Protein AF-I9QQX9-F1 (afdb_monomer_lite)

Organism: NCBI:txid992027

Structure (mmCIF, N/CA/C/O backbone):
data_AF-I9QQX9-F1
#
_entry.id   AF-I9QQX9-F1
#
loop_
_atom_site.group_PDB
_atom_site.id
_atom_site.type_symbol
_atom_site.label_atom_id
_atom_site.label_alt_id
_atom_site.label_comp_id
_atom_site.label_asym_id
_atom_site.label_entity_id
_atom_site.label_seq_id
_atom_site.pdbx_PDB_ins_code
_atom_site.Cartn_x
_atom_site.Cartn_y
_atom_site.Cartn_z
_atom_site.occupancy
_atom_site.B_iso_or_equiv
_atom_site.auth_seq_id
_atom_site.auth_comp_id
_atom_site.auth_asym_id
_atom_site.auth_atom_id
_atom_site.pdbx_PDB_model_num
ATOM 1 N N . MET A 1 1 ? -0.596 -16.465 33.985 1.00 59.94 1 MET A N 1
ATOM 2 C CA . MET A 1 1 ? -0.287 -16.937 32.615 1.00 59.94 1 MET A CA 1
ATOM 3 C C . MET A 1 1 ? -1.533 -17.362 31.827 1.00 59.94 1 MET A C 1
ATOM 5 O O . MET A 1 1 ? -1.649 -16.994 30.669 1.00 59.94 1 MET A O 1
ATOM 9 N N . VAL A 1 2 ? -2.503 -18.066 32.433 1.00 63.62 2 VAL A N 1
ATOM 10 C CA . VAL A 1 2 ? -3.762 -18.461 31.751 1.00 63.62 2 VAL A CA 1
ATOM 11 C C . VAL A 1 2 ? -4.646 -17.255 31.379 1.00 63.62 2 VAL A C 1
ATOM 13 O O . VAL A 1 2 ? -5.216 -17.220 30.293 1.00 63.62 2 VAL A O 1
ATOM 16 N N . LEU A 1 3 ? -4.700 -16.231 32.241 1.00 72.06 3 LEU A N 1
ATOM 17 C CA . LEU A 1 3 ? -5.501 -15.017 32.021 1.00 72.06 3 LEU A CA 1
ATOM 18 C C . LEU A 1 3 ? -4.968 -14.133 30.875 1.00 72.06 3 LEU A C 1
ATOM 20 O O . LEU A 1 3 ? -5.736 -13.584 30.096 1.00 72.06 3 LEU A O 1
ATOM 24 N N . SER A 1 4 ? -3.646 -14.006 30.736 1.00 78.88 4 SER A N 1
ATOM 25 C CA . SER A 1 4 ? -3.040 -13.205 29.663 1.00 78.88 4 SER A CA 1
ATOM 26 C C . SER A 1 4 ? -3.242 -13.853 28.293 1.00 78.88 4 SER A C 1
ATOM 28 O O . SER A 1 4 ? -3.504 -13.162 27.313 1.00 78.88 4 SER A O 1
ATOM 30 N N . LEU A 1 5 ? -3.188 -15.187 28.229 1.00 86.38 5 LEU A N 1
ATOM 31 C CA . LEU A 1 5 ? -3.422 -15.934 26.995 1.00 86.38 5 LEU A CA 1
ATOM 32 C C . LEU A 1 5 ? -4.885 -15.839 26.535 1.00 86.38 5 LEU A C 1
ATOM 34 O O . LEU A 1 5 ? -5.147 -15.702 25.340 1.00 86.38 5 LEU A O 1
ATOM 38 N N . SER A 1 6 ? -5.842 -15.881 27.468 1.00 86.88 6 SER A N 1
ATOM 39 C CA . SER A 1 6 ? -7.262 -15.745 27.133 1.00 86.88 6 SER A CA 1
ATOM 40 C C . SER A 1 6 ? -7.604 -14.337 26.642 1.00 86.88 6 SER A C 1
ATOM 42 O O . SER A 1 6 ? -8.362 -14.205 25.681 1.00 86.88 6 SER A O 1
ATOM 44 N N . ILE A 1 7 ? -6.993 -13.300 27.227 1.00 86.56 7 ILE A N 1
ATOM 45 C CA . ILE A 1 7 ? -7.124 -11.912 26.764 1.00 86.56 7 ILE A CA 1
ATOM 46 C C . ILE A 1 7 ? -6.539 -11.757 25.358 1.00 86.56 7 ILE A C 1
ATOM 48 O O . ILE A 1 7 ? -7.237 -11.272 24.475 1.00 86.56 7 ILE A O 1
ATOM 52 N N . LEU A 1 8 ? -5.317 -12.242 25.111 1.00 87.19 8 LEU A N 1
ATOM 53 C CA . LEU A 1 8 ? -4.693 -12.173 23.783 1.00 87.19 8 LEU A CA 1
ATOM 54 C C . LEU A 1 8 ? -5.525 -12.887 22.716 1.00 87.19 8 LEU A C 1
ATOM 56 O O . LEU A 1 8 ? -5.757 -12.334 21.644 1.00 87.19 8 LEU A O 1
ATOM 60 N N . LYS A 1 9 ? -6.032 -14.088 23.020 1.00 90.31 9 LYS A N 1
ATOM 61 C CA . LYS A 1 9 ? -6.907 -14.833 22.106 1.00 90.31 9 LYS A CA 1
ATOM 62 C C . LYS A 1 9 ? -8.187 -14.055 21.794 1.00 90.31 9 LYS A C 1
ATOM 64 O O . LYS A 1 9 ? -8.639 -14.039 20.652 1.00 90.31 9 LYS A O 1
ATOM 69 N N . LYS A 1 10 ? -8.764 -13.398 22.801 1.00 88.12 10 LYS A N 1
ATOM 70 C CA . LYS A 1 10 ? -9.968 -12.579 22.650 1.00 88.12 10 LYS A CA 1
ATOM 71 C C . LYS A 1 10 ? -9.698 -11.340 21.792 1.00 88.12 10 LYS A C 1
ATOM 73 O O . LYS A 1 10 ? -10.409 -11.130 20.816 1.00 88.12 10 LYS A O 1
ATOM 78 N N . SER A 1 11 ? -8.628 -10.598 22.081 1.00 86.31 11 SER A N 1
ATOM 79 C CA . SER A 1 11 ? -8.201 -9.436 21.294 1.00 86.31 11 SER A CA 1
ATOM 80 C C . SER A 1 11 ? -7.869 -9.801 19.847 1.00 86.31 11 SER A C 1
ATOM 82 O O . SER A 1 11 ? -8.224 -9.059 18.939 1.00 86.31 11 SER A O 1
ATOM 84 N N . PHE A 1 12 ? -7.245 -10.957 19.610 1.00 88.94 12 PHE A N 1
ATOM 85 C CA . PHE A 1 12 ? -6.955 -11.438 18.259 1.00 88.94 12 PHE A CA 1
ATOM 86 C C . PHE A 1 12 ? -8.235 -11.764 17.477 1.00 88.94 12 PHE A C 1
ATOM 88 O O . PHE A 1 12 ? -8.383 -11.350 16.329 1.00 88.94 12 PHE A O 1
ATOM 95 N N . ASN A 1 13 ? -9.199 -12.434 18.113 1.00 90.56 13 ASN A N 1
ATOM 96 C CA . ASN A 1 13 ? -10.505 -12.694 17.505 1.00 90.56 13 ASN A CA 1
ATOM 97 C C . ASN A 1 13 ? -11.280 -11.400 17.215 1.00 90.56 13 ASN A C 1
ATOM 99 O O . ASN A 1 13 ? -11.978 -11.314 16.206 1.00 90.56 13 ASN A O 1
ATOM 103 N N . ASP A 1 14 ? -11.156 -10.389 18.076 1.00 87.94 14 ASP A N 1
ATOM 104 C CA . ASP A 1 14 ? -11.757 -9.078 17.837 1.00 87.94 14 ASP A CA 1
ATOM 105 C C . ASP A 1 14 ? -11.086 -8.344 16.683 1.00 87.94 14 ASP A C 1
ATOM 107 O O . ASP A 1 14 ? -11.784 -7.792 15.834 1.00 87.94 14 ASP A O 1
ATOM 111 N N . PHE A 1 15 ? -9.756 -8.380 16.609 1.00 87.62 15 PHE A N 1
ATOM 112 C CA . PHE A 1 15 ? -8.992 -7.795 15.512 1.00 87.62 15 PHE A CA 1
ATOM 113 C C . PHE A 1 15 ? -9.370 -8.412 14.161 1.00 87.62 15 PHE A C 1
ATOM 115 O O . PHE A 1 15 ? -9.592 -7.685 13.197 1.00 87.62 15 PHE A O 1
ATOM 122 N N . LEU A 1 16 ? -9.523 -9.739 14.109 1.00 88.69 16 LEU A N 1
ATOM 123 C CA . LEU A 1 16 ? -9.955 -10.463 12.911 1.00 88.69 16 LEU A CA 1
ATOM 124 C C . LEU A 1 16 ? -11.459 -10.362 12.622 1.00 88.69 16 LEU A C 1
ATOM 126 O O . LEU A 1 16 ? -11.927 -10.899 11.617 1.00 88.69 16 LEU A O 1
ATOM 130 N N . SER A 1 17 ? -12.244 -9.690 13.468 1.00 90.50 17 SER A N 1
ATOM 131 C CA . SER A 1 17 ? -13.654 -9.467 13.159 1.00 90.50 17 SER A CA 1
ATOM 132 C C . SER A 1 17 ? -13.786 -8.608 11.900 1.00 90.50 17 SER A C 1
ATOM 134 O O . SER A 1 17 ? -13.058 -7.632 11.720 1.00 90.50 17 SER A O 1
ATOM 136 N N . ALA A 1 18 ? -14.748 -8.939 11.034 1.00 87.56 18 ALA A N 1
ATOM 137 C CA . ALA A 1 18 ? -14.930 -8.256 9.750 1.00 87.56 18 ALA A CA 1
ATOM 138 C C . ALA A 1 18 ? -15.033 -6.727 9.901 1.00 87.56 18 ALA A C 1
ATOM 140 O O . ALA A 1 18 ? -14.456 -5.983 9.114 1.00 87.56 18 ALA A O 1
ATOM 141 N N . ARG A 1 19 ? -15.703 -6.253 10.960 1.00 86.56 19 ARG A N 1
ATOM 142 C CA . ARG A 1 19 ? -15.823 -4.823 11.266 1.00 86.56 19 ARG A CA 1
ATOM 143 C C . ARG A 1 19 ? -14.467 -4.182 11.582 1.00 86.56 19 ARG A C 1
ATOM 145 O O . ARG A 1 19 ? -14.170 -3.126 11.040 1.00 86.56 19 ARG A O 1
ATOM 152 N N . MET A 1 20 ? -13.640 -4.815 12.416 1.00 88.81 20 MET A N 1
ATOM 153 C CA . MET A 1 20 ? -12.317 -4.288 12.788 1.00 88.81 20 MET A CA 1
ATOM 154 C C . MET A 1 20 ? -11.320 -4.361 11.631 1.00 88.81 20 MET A C 1
ATOM 156 O O . MET A 1 20 ? -10.528 -3.437 11.454 1.00 88.81 20 MET A O 1
ATOM 160 N N . LEU A 1 21 ? -11.394 -5.409 10.808 1.00 89.69 21 LEU A N 1
ATOM 161 C CA . LEU A 1 21 ? -10.600 -5.508 9.585 1.00 89.69 21 LEU A CA 1
ATOM 162 C C . LEU A 1 21 ? -10.966 -4.405 8.594 1.00 89.69 21 LEU A C 1
ATOM 164 O O . LEU A 1 21 ? -10.071 -3.741 8.092 1.00 89.69 21 LEU A O 1
ATOM 168 N N . LEU A 1 22 ? -12.256 -4.159 8.348 1.00 88.25 22 LEU A N 1
ATOM 169 C CA . LEU A 1 22 ? -12.690 -3.090 7.443 1.00 88.25 22 LEU A CA 1
ATOM 170 C C . LEU A 1 22 ? -12.266 -1.703 7.935 1.00 88.25 22 LEU A C 1
ATOM 172 O O . LEU A 1 22 ? -11.835 -0.885 7.130 1.00 88.25 22 LEU A O 1
ATOM 176 N N . ILE A 1 23 ? -12.349 -1.446 9.242 1.00 87.19 23 ILE A N 1
ATOM 177 C CA . ILE A 1 23 ? -11.953 -0.155 9.816 1.00 87.19 23 ILE A CA 1
ATOM 178 C C . ILE A 1 23 ? -10.435 0.067 9.694 1.00 87.19 23 ILE A C 1
ATOM 180 O O . ILE A 1 23 ? -10.018 1.155 9.310 1.00 87.19 23 ILE A O 1
ATOM 184 N N . ASN A 1 24 ? -9.613 -0.954 9.964 1.00 86.12 24 ASN A N 1
ATOM 185 C CA . ASN A 1 24 ? -8.149 -0.825 9.920 1.00 86.12 24 ASN A CA 1
ATOM 186 C C . ASN A 1 24 ? -7.559 -0.944 8.503 1.00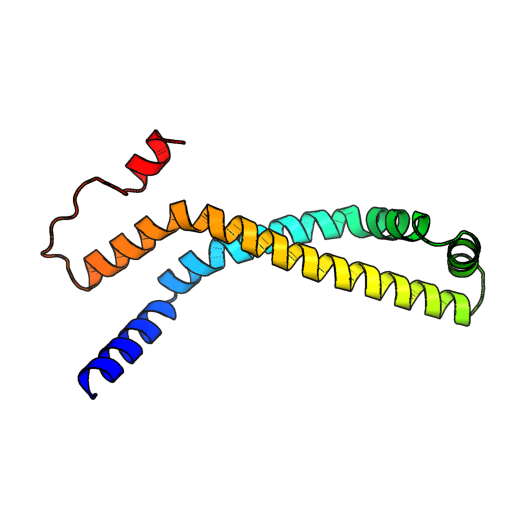 86.12 24 ASN A C 1
ATOM 188 O O . ASN A 1 24 ? -6.577 -0.279 8.185 1.00 86.12 24 ASN A O 1
ATOM 192 N N . LEU A 1 25 ? -8.127 -1.797 7.645 1.00 87.94 25 LEU A N 1
ATOM 193 C CA . LEU A 1 25 ? -7.650 -1.994 6.271 1.00 87.94 25 LEU A CA 1
ATOM 194 C C . LEU A 1 25 ? -8.290 -1.024 5.286 1.00 87.94 25 LEU A C 1
ATOM 196 O O . LEU A 1 25 ? -7.693 -0.761 4.250 1.00 87.94 25 LEU A O 1
ATOM 200 N N . GLY A 1 26 ? -9.471 -0.481 5.581 1.00 88.12 26 GLY A N 1
ATOM 201 C CA . GLY A 1 26 ? -10.189 0.434 4.693 1.00 88.12 26 GLY A CA 1
ATOM 202 C C . GLY A 1 26 ? -9.328 1.603 4.203 1.00 88.12 26 GLY A C 1
ATOM 203 O O . GLY A 1 26 ? -9.201 1.770 2.991 1.00 88.12 26 GLY A O 1
ATOM 204 N N . PRO A 1 27 ? -8.663 2.365 5.092 1.00 87.62 27 PRO A N 1
ATOM 205 C CA . PRO A 1 27 ? -7.783 3.466 4.692 1.00 87.62 27 PRO A CA 1
ATOM 206 C C . PRO A 1 27 ? -6.579 3.019 3.854 1.00 87.62 27 PRO A C 1
ATOM 208 O O . PRO A 1 27 ? -6.192 3.703 2.905 1.00 87.62 27 PRO A O 1
ATOM 211 N N . ILE A 1 28 ? -6.004 1.852 4.161 1.00 89.94 28 ILE A N 1
ATOM 212 C CA . ILE A 1 28 ? -4.883 1.278 3.403 1.00 89.94 28 ILE A CA 1
ATOM 213 C C . ILE A 1 28 ? -5.351 0.864 2.004 1.00 89.94 28 ILE A C 1
ATOM 215 O O . ILE A 1 28 ? -4.719 1.203 1.014 1.00 89.94 28 ILE A O 1
ATOM 219 N N . LEU A 1 29 ? -6.481 0.168 1.898 1.00 90.81 29 LEU A N 1
ATOM 220 C CA . LEU A 1 29 ? -7.037 -0.264 0.616 1.00 90.81 29 LEU A CA 1
ATOM 221 C C . LEU A 1 29 ? -7.466 0.932 -0.239 1.00 90.81 29 LEU A C 1
ATOM 223 O O . LEU A 1 29 ? -7.228 0.931 -1.443 1.00 90.81 29 LEU A O 1
ATOM 227 N N . LEU A 1 30 ? -8.044 1.966 0.378 1.00 91.56 30 LEU A N 1
ATOM 228 C CA . LEU A 1 30 ? -8.430 3.198 -0.30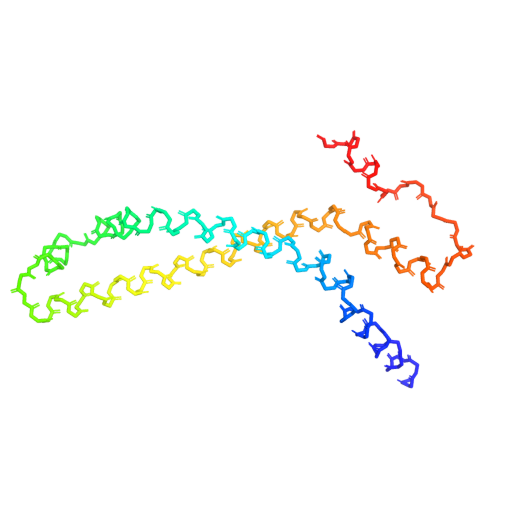5 1.00 91.56 30 LEU A CA 1
ATOM 229 C C . LEU A 1 30 ? -7.206 3.952 -0.836 1.00 91.56 30 LEU A C 1
ATOM 231 O O . LEU A 1 30 ? -7.205 4.375 -1.990 1.00 91.56 30 LEU A O 1
ATOM 235 N N . SER A 1 31 ? -6.154 4.090 -0.025 1.00 91.19 31 SER A N 1
ATOM 236 C CA . SER A 1 31 ? -4.907 4.743 -0.448 1.00 91.19 31 SER A CA 1
ATOM 237 C C . SER A 1 31 ? -4.174 3.942 -1.524 1.00 91.19 31 SER A C 1
ATOM 239 O O . SER A 1 31 ? -3.764 4.521 -2.530 1.00 91.19 31 SER A O 1
ATOM 241 N N . LEU A 1 32 ? -4.098 2.615 -1.391 1.00 91.81 32 LEU A N 1
ATOM 242 C CA . LEU A 1 32 ? -3.551 1.732 -2.424 1.00 91.81 32 LEU A CA 1
ATOM 243 C C . LEU A 1 32 ? -4.335 1.832 -3.735 1.00 91.81 32 LEU A C 1
ATOM 245 O O . LEU A 1 32 ? -3.723 1.903 -4.796 1.00 91.81 32 LEU A O 1
ATOM 249 N N . ALA A 1 33 ? -5.669 1.863 -3.682 1.00 92.00 33 ALA A N 1
ATOM 250 C CA . ALA A 1 33 ? -6.504 2.025 -4.869 1.00 92.00 33 ALA A CA 1
ATOM 251 C C . ALA A 1 33 ? -6.301 3.400 -5.520 1.00 92.00 33 ALA A C 1
ATOM 253 O O . ALA A 1 33 ? -6.144 3.486 -6.737 1.00 92.00 33 ALA A O 1
ATOM 254 N N . PHE A 1 34 ? -6.249 4.465 -4.714 1.00 93.31 34 PHE A N 1
ATOM 255 C CA . PHE A 1 34 ? -6.008 5.827 -5.185 1.00 93.31 34 PHE A CA 1
ATOM 256 C C . PHE A 1 34 ? -4.654 5.947 -5.889 1.00 93.31 34 PHE A C 1
ATOM 258 O O . PHE A 1 34 ? -4.592 6.318 -7.062 1.00 93.31 34 PHE A O 1
ATOM 265 N N . PHE A 1 35 ? -3.567 5.581 -5.208 1.00 91.00 35 PHE A N 1
ATOM 266 C CA . PHE A 1 35 ? -2.239 5.645 -5.802 1.00 91.00 35 PHE A CA 1
ATOM 267 C C . PHE A 1 35 ? -2.097 4.663 -6.960 1.00 91.00 35 PHE A C 1
ATOM 269 O O . PHE A 1 35 ? -1.554 5.026 -7.998 1.00 91.00 35 PHE A O 1
ATOM 276 N N . GLY A 1 36 ? -2.640 3.452 -6.833 1.00 88.38 36 GLY A N 1
ATOM 277 C CA . GLY A 1 36 ? -2.674 2.466 -7.908 1.00 88.38 36 GLY A CA 1
ATOM 278 C C . GLY A 1 36 ? -3.306 3.026 -9.182 1.00 88.38 36 GLY A C 1
ATOM 279 O O . GLY A 1 36 ? -2.722 2.890 -10.254 1.00 88.38 36 GLY A O 1
ATOM 280 N N . ALA A 1 37 ? -4.435 3.732 -9.071 1.00 90.62 37 ALA A N 1
ATOM 281 C CA . ALA A 1 37 ? -5.064 4.407 -10.202 1.00 90.62 37 ALA A CA 1
ATOM 282 C C . ALA A 1 37 ? -4.171 5.519 -10.775 1.00 90.62 37 ALA A C 1
ATOM 284 O O . ALA A 1 37 ? -3.931 5.550 -11.982 1.00 90.62 37 ALA A O 1
ATOM 285 N N . VAL A 1 38 ? -3.624 6.395 -9.925 1.00 90.62 38 VAL A N 1
ATOM 286 C CA . VAL A 1 38 ? -2.713 7.472 -10.354 1.00 90.62 38 VAL A CA 1
ATOM 287 C C . VAL A 1 38 ? -1.525 6.905 -11.137 1.00 90.62 38 VAL A C 1
ATOM 289 O O . VAL A 1 38 ? -1.215 7.390 -12.226 1.00 90.62 38 VAL A O 1
ATOM 292 N N . PHE A 1 39 ? -0.889 5.851 -10.631 1.00 86.69 39 PHE A N 1
ATOM 293 C CA . PHE A 1 39 ? 0.260 5.218 -11.275 1.00 86.69 39 PHE A CA 1
ATOM 294 C C . PHE A 1 39 ? -0.115 4.421 -12.522 1.00 86.69 39 PHE A C 1
ATOM 296 O O . PHE A 1 39 ? 0.665 4.399 -13.470 1.00 86.69 39 PHE A O 1
ATOM 303 N N . TYR A 1 40 ? -1.299 3.814 -12.568 1.00 86.75 40 TYR A N 1
ATOM 304 C CA . TYR A 1 40 ? -1.784 3.130 -13.763 1.00 86.75 40 TYR A CA 1
ATOM 305 C C . TYR A 1 40 ? -1.941 4.104 -14.939 1.00 86.75 40 TYR A C 1
ATOM 307 O O . TYR A 1 40 ? -1.422 3.845 -16.024 1.00 86.75 40 TYR A O 1
ATOM 315 N N . TYR A 1 41 ? -2.565 5.265 -14.710 1.00 90.50 41 TYR A N 1
ATOM 316 C CA . TYR A 1 41 ? -2.759 6.276 -15.756 1.00 90.50 41 TYR A CA 1
ATOM 317 C C . TYR A 1 41 ? -1.472 7.022 -16.135 1.00 90.50 41 TYR A C 1
ATOM 319 O O . TYR A 1 41 ? -1.308 7.409 -17.289 1.00 90.50 41 TYR A O 1
ATOM 327 N N . ASN A 1 42 ? -0.537 7.198 -15.197 1.00 88.75 42 ASN A N 1
ATOM 328 C CA . ASN A 1 42 ? 0.711 7.937 -15.434 1.00 88.75 42 ASN A CA 1
ATOM 329 C C . ASN A 1 42 ? 1.928 7.034 -15.695 1.00 88.75 42 ASN A C 1
ATOM 331 O O . ASN A 1 42 ? 3.038 7.529 -15.887 1.00 88.75 42 ASN A O 1
ATOM 335 N N . GLY A 1 43 ? 1.754 5.710 -15.717 1.00 82.62 43 GLY A N 1
ATOM 336 C CA . GLY A 1 43 ? 2.863 4.753 -15.705 1.00 82.62 43 GLY A CA 1
ATOM 337 C C . GLY A 1 43 ? 3.807 4.867 -16.902 1.00 82.62 43 GLY A C 1
ATOM 338 O O . GLY A 1 43 ? 5.006 4.646 -16.751 1.00 82.62 43 GLY A O 1
ATOM 339 N N . GLY A 1 44 ? 3.293 5.237 -18.078 1.00 81.19 44 GLY A N 1
ATOM 340 C CA . GLY A 1 44 ? 4.116 5.496 -19.265 1.00 81.19 44 GLY A CA 1
ATOM 341 C C . GLY A 1 44 ? 5.009 6.726 -19.095 1.00 81.19 44 GLY A C 1
ATOM 342 O O . GLY A 1 44 ? 6.222 6.640 -19.282 1.00 81.19 44 GLY A O 1
ATOM 343 N N . SER A 1 45 ? 4.423 7.842 -18.659 1.00 87.50 45 SER A N 1
ATOM 344 C CA . SER A 1 45 ? 5.137 9.098 -18.399 1.00 87.50 45 SER A CA 1
ATOM 345 C C . SER A 1 45 ? 6.198 8.944 -17.313 1.00 87.50 45 SER A C 1
ATOM 347 O O . SER A 1 45 ? 7.274 9.524 -17.411 1.00 87.50 45 SER A O 1
ATOM 349 N N . ILE A 1 46 ? 5.922 8.129 -16.294 1.00 87.50 46 ILE A N 1
ATOM 350 C CA . ILE A 1 46 ? 6.856 7.897 -15.194 1.00 87.50 46 ILE A CA 1
ATOM 351 C C . ILE A 1 46 ? 8.074 7.104 -15.667 1.00 87.50 46 ILE A C 1
ATOM 353 O O . ILE A 1 46 ? 9.198 7.504 -15.384 1.00 87.50 46 ILE A O 1
ATOM 357 N N . VAL A 1 47 ? 7.881 6.020 -16.424 1.00 87.31 47 VAL A N 1
ATOM 358 C CA . VAL A 1 47 ? 9.012 5.267 -16.996 1.00 87.31 47 VAL A CA 1
ATOM 359 C C . VAL A 1 47 ? 9.856 6.175 -17.891 1.00 87.31 47 VAL A C 1
ATOM 361 O O . VAL A 1 47 ? 11.077 6.169 -17.755 1.00 87.31 47 VAL A O 1
ATOM 364 N N . GLY A 1 48 ? 9.217 7.009 -18.717 1.00 85.69 48 GLY A N 1
ATOM 365 C CA . GLY A 1 48 ? 9.910 8.010 -19.532 1.00 85.69 48 GLY A CA 1
ATOM 366 C C . GLY A 1 48 ? 10.709 9.013 -18.694 1.00 85.69 48 GLY A C 1
ATOM 367 O O . GLY A 1 48 ? 11.872 9.270 -18.988 1.00 85.69 48 GLY A O 1
ATOM 368 N N . TYR A 1 49 ? 10.143 9.515 -17.594 1.00 88.06 49 TYR A N 1
ATOM 369 C CA . TYR A 1 49 ? 10.862 10.393 -16.669 1.00 88.06 49 TYR A CA 1
ATOM 370 C C . TYR A 1 49 ? 12.104 9.707 -16.081 1.00 88.06 49 TYR A C 1
ATOM 372 O O . TYR A 1 49 ? 13.199 10.264 -16.130 1.00 88.06 49 TYR A O 1
ATOM 380 N N . TYR A 1 50 ? 11.981 8.467 -15.601 1.00 86.88 50 TYR A N 1
ATOM 381 C CA . TYR A 1 50 ? 13.128 7.715 -15.080 1.00 86.88 50 TYR A CA 1
ATOM 382 C C . TYR A 1 50 ? 14.181 7.403 -16.151 1.00 86.88 50 TYR A C 1
ATOM 384 O O . TYR A 1 50 ? 15.365 7.352 -15.826 1.00 86.88 50 TYR A O 1
ATOM 392 N N . GLN A 1 51 ? 13.793 7.247 -17.419 1.00 85.06 51 GLN A N 1
ATOM 393 C CA . GLN A 1 51 ? 14.753 7.117 -18.520 1.00 85.06 51 GLN A CA 1
ATOM 394 C C . GLN A 1 51 ? 15.582 8.392 -18.718 1.00 85.06 51 GLN A C 1
ATOM 396 O O . GLN A 1 51 ? 16.762 8.286 -19.035 1.00 85.06 51 GLN A O 1
ATOM 401 N N . THR A 1 52 ? 15.028 9.584 -18.465 1.00 85.69 52 THR A N 1
ATOM 402 C CA . THR A 1 52 ? 15.806 10.839 -18.549 1.00 85.69 52 THR A CA 1
ATOM 403 C C . THR A 1 52 ? 16.841 10.999 -17.433 1.00 85.69 52 THR A C 1
ATOM 405 O O . THR A 1 52 ? 17.776 11.781 -17.575 1.00 85.69 52 THR A O 1
ATOM 408 N N . LEU A 1 53 ? 16.699 10.249 -16.335 1.00 88.00 53 LEU A N 1
ATOM 409 C CA . LEU A 1 53 ? 17.671 10.224 -15.239 1.00 88.00 53 LEU A CA 1
ATOM 410 C C . LEU A 1 53 ? 18.850 9.277 -15.516 1.00 88.00 53 LEU A C 1
ATOM 412 O O . LEU A 1 53 ? 19.839 9.300 -14.782 1.00 88.00 53 LEU A O 1
ATOM 416 N N . LEU A 1 54 ? 18.756 8.429 -16.547 1.00 87.69 54 LEU A N 1
ATOM 417 C CA . LEU A 1 54 ? 19.865 7.581 -16.965 1.00 87.69 54 LEU A CA 1
ATOM 418 C C . LEU A 1 54 ? 20.939 8.405 -17.691 1.00 87.69 54 LEU A C 1
ATOM 420 O O . LEU A 1 54 ? 20.621 9.365 -18.395 1.00 87.69 54 LEU A O 1
ATOM 424 N N . PRO A 1 55 ? 22.215 7.987 -17.616 1.00 89.81 55 PRO A N 1
ATOM 425 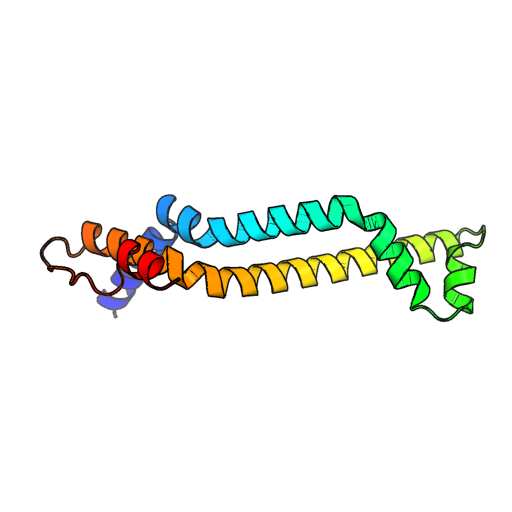C CA . PRO A 1 55 ? 23.236 8.454 -18.542 1.00 89.81 55 PRO A CA 1
ATOM 426 C C . PRO A 1 55 ? 22.782 8.293 -19.998 1.00 89.81 55 PRO A C 1
ATOM 428 O O . PRO A 1 55 ? 22.203 7.262 -20.355 1.00 89.81 55 PRO A O 1
ATOM 431 N N . GLN A 1 56 ? 23.106 9.277 -20.843 1.00 85.62 56 GLN A N 1
ATOM 432 C CA . GLN A 1 56 ? 22.695 9.336 -22.254 1.00 85.62 56 GLN A CA 1
ATOM 433 C C . GLN A 1 56 ? 22.929 8.005 -22.993 1.00 85.62 56 GLN A C 1
ATOM 435 O O . GLN A 1 56 ? 22.035 7.504 -23.664 1.00 85.62 56 GLN A O 1
ATOM 440 N N . SER A 1 57 ? 24.086 7.369 -22.774 1.00 87.12 57 SER A N 1
ATOM 441 C CA . SER A 1 57 ? 24.453 6.093 -23.400 1.00 87.12 57 SER A CA 1
ATOM 442 C C . SER A 1 57 ? 23.490 4.941 -23.090 1.00 87.12 57 SER A C 1
ATOM 444 O O . SER A 1 57 ? 23.227 4.113 -23.959 1.00 87.12 57 SER A O 1
ATOM 446 N N . LEU A 1 58 ? 22.948 4.876 -21.870 1.00 85.69 58 LEU A N 1
ATOM 447 C CA . LEU A 1 58 ? 21.981 3.852 -21.462 1.00 85.69 58 LEU A CA 1
ATOM 448 C C . LEU A 1 58 ? 20.567 4.186 -21.940 1.00 85.69 58 LEU A C 1
ATOM 450 O O . LEU A 1 58 ? 19.808 3.281 -22.294 1.00 85.69 58 LEU A O 1
ATOM 454 N N . SER A 1 59 ? 20.228 5.476 -21.982 1.00 85.31 59 SER A N 1
ATOM 455 C CA . SER A 1 59 ? 18.971 5.939 -22.568 1.00 85.31 59 SER A CA 1
ATOM 456 C C . SER A 1 59 ? 18.907 5.584 -24.057 1.00 85.31 59 SER A C 1
ATOM 458 O O . SER A 1 59 ? 17.963 4.917 -24.487 1.00 85.31 59 SER A O 1
ATOM 460 N N . ASP A 1 60 ? 19.955 5.897 -24.819 1.00 85.44 60 ASP A N 1
ATOM 461 C CA . ASP A 1 60 ? 20.056 5.579 -26.247 1.00 85.44 60 ASP A CA 1
ATOM 462 C C . ASP A 1 60 ? 20.045 4.061 -26.488 1.00 85.44 60 ASP A C 1
ATOM 464 O O . ASP A 1 60 ? 19.366 3.569 -27.392 1.00 85.44 60 ASP A O 1
ATOM 468 N N . TYR A 1 61 ? 20.719 3.291 -25.625 1.00 85.31 61 TYR A N 1
ATOM 469 C CA . TYR A 1 61 ? 20.697 1.829 -25.684 1.00 85.31 61 TYR A CA 1
ATOM 470 C C . TYR A 1 61 ? 19.283 1.262 -25.519 1.00 85.31 61 TYR A C 1
ATOM 472 O O . TYR A 1 61 ? 18.898 0.368 -26.273 1.00 85.31 61 TYR A O 1
ATOM 480 N N . SER A 1 62 ? 18.479 1.809 -24.602 1.00 81.44 62 SER A N 1
ATOM 481 C CA . SER A 1 62 ? 17.093 1.366 -24.382 1.00 81.44 62 SER A CA 1
ATOM 482 C C . SER A 1 62 ? 16.149 1.621 -25.565 1.00 81.44 62 SER A C 1
ATOM 484 O O . SER A 1 62 ? 15.112 0.966 -25.661 1.00 81.44 62 SER A O 1
ATOM 486 N N . HIS A 1 63 ? 16.522 2.522 -26.481 1.00 82.69 63 HIS A N 1
ATOM 487 C CA . HIS A 1 63 ? 15.773 2.844 -27.701 1.00 82.69 63 HIS A CA 1
ATOM 488 C C . HIS A 1 63 ? 16.343 2.167 -28.958 1.00 82.69 63 HIS A C 1
ATOM 490 O O . HIS A 1 63 ? 15.773 2.288 -30.044 1.00 82.69 63 HIS A O 1
ATOM 496 N N . SER A 1 64 ? 17.464 1.454 -28.834 1.00 86.06 64 SER A N 1
ATOM 497 C CA . SER A 1 64 ? 18.109 0.791 -29.964 1.00 86.06 64 SER A CA 1
ATOM 498 C C . SER A 1 64 ? 17.368 -0.482 -30.391 1.00 86.06 64 SER A C 1
ATOM 500 O O . SER A 1 64 ? 16.777 -1.202 -29.583 1.00 86.06 64 SER A O 1
ATOM 502 N N . GLN A 1 65 ? 17.398 -0.779 -31.693 1.00 77.56 65 GLN A N 1
ATOM 503 C CA . GLN A 1 65 ? 16.796 -1.994 -32.238 1.00 77.56 65 GLN A CA 1
ATOM 504 C C . GLN A 1 65 ? 17.761 -3.171 -32.048 1.00 77.56 65 GLN A C 1
ATOM 506 O O . GLN A 1 65 ? 18.697 -3.363 -32.820 1.00 77.56 65 GLN A O 1
ATOM 511 N N . GLY A 1 66 ? 17.545 -3.957 -30.993 1.00 88.50 66 GLY A N 1
ATOM 512 C CA . GLY A 1 66 ? 18.328 -5.158 -30.713 1.00 88.50 66 GLY A CA 1
ATOM 513 C C . GLY A 1 66 ? 17.713 -6.011 -29.607 1.00 88.50 66 GLY A C 1
ATOM 514 O O . GLY A 1 66 ? 17.038 -5.498 -28.718 1.00 88.50 66 GLY A O 1
ATOM 515 N N . PHE A 1 67 ? 17.961 -7.324 -29.635 1.00 89.06 67 PHE A N 1
ATOM 516 C CA . PHE A 1 67 ? 17.431 -8.251 -28.626 1.00 89.06 67 PHE A CA 1
ATOM 517 C C . PHE A 1 67 ? 17.861 -7.860 -27.202 1.00 89.06 67 PHE A C 1
ATOM 519 O O . PHE A 1 67 ? 17.019 -7.706 -26.322 1.00 89.06 67 PHE A O 1
ATOM 526 N N . PHE A 1 68 ? 19.160 -7.620 -26.986 1.00 89.50 68 PHE A N 1
ATOM 527 C CA . PHE A 1 68 ? 19.690 -7.227 -25.674 1.00 89.50 68 PHE A CA 1
ATOM 528 C C . PHE A 1 68 ? 19.195 -5.850 -25.211 1.00 89.50 68 PHE A C 1
ATOM 530 O O . PHE A 1 68 ? 18.926 -5.668 -24.026 1.00 89.50 68 PHE A O 1
ATOM 537 N N . ALA A 1 69 ? 19.000 -4.915 -26.142 1.00 88.00 69 ALA A N 1
ATOM 538 C CA . ALA A 1 69 ? 18.395 -3.617 -25.865 1.00 88.00 69 ALA A CA 1
ATOM 539 C C . ALA A 1 69 ? 16.932 -3.751 -25.417 1.00 88.00 69 ALA A C 1
ATOM 541 O O . ALA A 1 69 ? 16.527 -3.142 -24.428 1.00 88.00 69 ALA A O 1
ATOM 542 N N . GLY A 1 70 ? 16.162 -4.625 -26.074 1.00 88.81 70 GLY A N 1
ATOM 543 C CA . GLY A 1 70 ? 14.793 -4.952 -25.673 1.00 88.81 70 GLY A CA 1
ATOM 544 C C . GLY A 1 70 ? 14.721 -5.600 -24.288 1.00 88.81 70 GLY A C 1
ATOM 545 O O . GLY A 1 70 ? 13.892 -5.206 -23.467 1.00 88.81 70 GLY A O 1
ATOM 546 N N . VAL A 1 71 ? 15.624 -6.543 -23.991 1.00 91.94 71 VAL A N 1
ATOM 547 C CA . VAL A 1 71 ? 15.736 -7.151 -22.653 1.00 91.94 71 VAL A CA 1
ATOM 548 C C . VAL A 1 71 ? 16.075 -6.089 -21.606 1.00 91.94 71 VAL A C 1
ATOM 550 O O . VAL A 1 71 ? 15.423 -6.034 -20.566 1.00 91.94 71 VAL A O 1
ATOM 553 N N . PHE A 1 72 ? 17.038 -5.208 -21.885 1.00 90.62 72 PHE A N 1
ATOM 554 C CA . PHE A 1 72 ? 17.402 -4.114 -20.986 1.00 90.62 72 PHE A CA 1
ATOM 555 C C . PHE A 1 72 ? 16.223 -3.176 -20.708 1.00 90.62 72 PHE A C 1
ATOM 557 O O . PHE A 1 72 ? 15.923 -2.907 -19.546 1.00 90.62 72 PHE A O 1
ATOM 564 N N . ALA A 1 73 ? 15.513 -2.724 -21.746 1.00 89.38 73 ALA A N 1
ATOM 565 C CA . ALA A 1 73 ? 14.353 -1.847 -21.598 1.00 89.38 73 ALA A CA 1
ATOM 566 C C . ALA A 1 73 ? 13.235 -2.506 -20.771 1.00 89.38 73 ALA A C 1
ATOM 568 O O . ALA A 1 73 ? 12.615 -1.856 -19.927 1.00 89.38 73 ALA A O 1
ATOM 569 N N . TRP A 1 74 ? 13.006 -3.808 -20.966 1.00 91.12 74 TRP A N 1
ATOM 570 C CA . TRP A 1 74 ? 12.033 -4.568 -20.185 1.00 91.12 74 TRP A CA 1
ATOM 571 C C . TRP A 1 74 ? 12.435 -4.685 -18.710 1.00 91.12 74 TRP A C 1
ATOM 573 O O . TRP A 1 74 ? 11.622 -4.383 -17.834 1.00 91.12 74 TRP A O 1
ATOM 583 N N . VAL A 1 75 ? 13.692 -5.050 -18.426 1.00 93.25 75 VAL A N 1
ATOM 584 C CA . VAL A 1 75 ? 14.224 -5.131 -17.054 1.00 93.25 75 VAL A CA 1
ATOM 585 C C . VAL A 1 75 ? 14.169 -3.766 -16.368 1.00 93.25 75 VAL A C 1
ATOM 587 O O . VAL A 1 75 ? 13.726 -3.673 -15.225 1.00 93.25 75 VAL A O 1
ATOM 590 N N . PHE A 1 76 ? 14.556 -2.697 -17.067 1.00 90.75 76 PHE A N 1
ATOM 591 C CA . PHE A 1 76 ? 14.496 -1.336 -16.540 1.00 90.75 76 PHE A CA 1
ATOM 592 C C . PHE A 1 76 ? 13.061 -0.935 -16.185 1.00 90.75 76 PHE A C 1
ATOM 594 O O . PHE A 1 76 ? 12.799 -0.470 -15.077 1.00 90.75 76 PHE A O 1
ATOM 601 N N . LYS A 1 77 ? 12.106 -1.182 -17.087 1.00 91.75 77 LYS A N 1
ATOM 602 C CA . LYS A 1 77 ? 10.684 -0.912 -16.845 1.00 91.75 77 LYS A CA 1
ATOM 603 C C . LYS A 1 77 ? 10.151 -1.698 -15.644 1.00 91.75 77 LYS A C 1
ATOM 605 O O . LYS A 1 77 ? 9.442 -1.130 -14.814 1.00 91.75 77 LYS A O 1
ATOM 610 N N . ALA A 1 78 ? 10.513 -2.976 -15.526 1.00 92.56 78 ALA A N 1
ATOM 611 C CA . ALA A 1 78 ? 10.142 -3.808 -14.384 1.00 92.56 78 ALA A CA 1
ATOM 612 C C . ALA A 1 78 ? 10.710 -3.255 -13.066 1.00 92.56 78 ALA A C 1
ATOM 614 O O . ALA A 1 78 ? 9.988 -3.183 -12.073 1.00 92.56 78 ALA A O 1
ATOM 615 N N . LEU A 1 79 ? 11.967 -2.800 -13.069 1.00 93.44 79 LEU A N 1
ATOM 616 C CA . LEU A 1 79 ? 12.613 -2.186 -11.909 1.00 93.44 79 LEU A CA 1
ATOM 617 C C . LEU A 1 79 ? 11.916 -0.884 -11.498 1.00 93.44 79 LEU A C 1
ATOM 619 O O . LEU A 1 79 ? 11.631 -0.693 -10.317 1.00 93.44 79 LEU A O 1
ATOM 623 N N . VAL A 1 80 ? 11.587 -0.014 -12.457 1.00 91.88 80 VAL A N 1
ATOM 624 C CA . VAL A 1 80 ? 10.859 1.236 -12.187 1.00 91.88 80 VAL A CA 1
ATOM 625 C C . VAL A 1 80 ? 9.494 0.948 -11.559 1.00 91.88 80 VAL A C 1
ATOM 627 O O . VAL A 1 80 ? 9.157 1.542 -10.536 1.00 91.88 80 VAL A O 1
ATOM 630 N N . TYR A 1 81 ? 8.721 0.003 -12.102 1.00 91.38 81 TYR A N 1
ATOM 631 C CA . TYR A 1 81 ? 7.438 -0.372 -11.500 1.00 91.38 81 TYR A CA 1
ATOM 632 C C . TYR A 1 81 ? 7.584 -1.011 -10.122 1.00 91.38 81 TYR A C 1
ATOM 634 O O . TYR A 1 81 ? 6.777 -0.729 -9.238 1.00 91.38 81 TYR A O 1
ATOM 642 N N . PHE A 1 82 ? 8.621 -1.819 -9.910 1.00 92.75 82 PHE A N 1
ATOM 643 C CA . PHE A 1 82 ? 8.923 -2.375 -8.597 1.00 92.75 82 PHE A CA 1
ATOM 644 C C . PHE A 1 82 ? 9.227 -1.273 -7.574 1.00 92.75 82 PHE A C 1
ATOM 646 O O . PHE A 1 82 ? 8.696 -1.299 -6.466 1.00 92.75 82 PHE A O 1
ATOM 653 N N . LEU A 1 83 ? 10.016 -0.261 -7.948 1.00 91.81 83 LEU A N 1
ATOM 654 C CA . LEU A 1 83 ? 10.310 0.883 -7.084 1.00 91.81 83 LEU A CA 1
ATOM 655 C C . LEU A 1 83 ? 9.045 1.689 -6.757 1.00 91.81 83 LEU A C 1
ATOM 657 O O . LEU A 1 83 ? 8.794 2.014 -5.598 1.00 91.81 83 LEU A O 1
ATOM 661 N N . ILE A 1 84 ? 8.224 1.973 -7.769 1.00 90.62 84 ILE A N 1
ATOM 662 C CA . ILE A 1 84 ? 6.946 2.678 -7.606 1.00 90.62 84 ILE A CA 1
ATOM 663 C C . ILE A 1 84 ? 6.027 1.923 -6.653 1.00 90.62 84 ILE A C 1
ATOM 665 O O . ILE A 1 84 ? 5.433 2.532 -5.769 1.00 90.62 84 ILE A O 1
ATOM 669 N N . PHE A 1 85 ? 5.933 0.602 -6.794 1.00 90.69 85 PHE A N 1
ATOM 670 C CA . PHE A 1 85 ? 5.123 -0.228 -5.911 1.00 90.69 85 PHE A CA 1
ATOM 671 C C . PHE A 1 85 ? 5.518 -0.052 -4.436 1.00 90.69 85 PHE A C 1
ATOM 673 O O . PHE A 1 85 ? 4.650 0.139 -3.583 1.00 90.69 85 PHE A O 1
ATOM 680 N N . TRP A 1 86 ? 6.818 -0.011 -4.131 1.00 91.94 86 TRP A N 1
ATOM 681 C CA . TRP A 1 86 ? 7.294 0.279 -2.775 1.00 91.94 86 TRP A CA 1
ATOM 682 C C . TRP A 1 86 ? 6.946 1.692 -2.306 1.00 91.94 86 TRP A C 1
ATOM 684 O O . TRP A 1 86 ? 6.512 1.863 -1.167 1.00 91.94 86 TRP A O 1
ATOM 694 N N . ILE A 1 87 ? 7.083 2.697 -3.174 1.00 90.38 87 ILE A N 1
ATOM 695 C CA . ILE A 1 87 ? 6.698 4.083 -2.862 1.00 90.38 87 ILE A CA 1
ATOM 696 C C . ILE A 1 87 ? 5.203 4.164 -2.529 1.00 90.38 87 ILE A C 1
ATOM 698 O O . ILE A 1 87 ? 4.825 4.810 -1.555 1.00 90.38 87 ILE A O 1
ATOM 702 N N . VAL A 1 88 ? 4.356 3.470 -3.290 1.00 91.31 88 VAL A N 1
ATOM 703 C CA . VAL A 1 88 ? 2.909 3.396 -3.052 1.00 91.31 88 VAL A CA 1
ATOM 704 C C . VAL A 1 88 ? 2.599 2.791 -1.686 1.00 91.31 88 VAL A C 1
ATOM 706 O O . VAL A 1 88 ? 1.777 3.344 -0.954 1.00 91.31 88 VAL A O 1
ATOM 709 N N . ILE A 1 89 ? 3.267 1.696 -1.312 1.00 90.94 89 ILE A N 1
ATOM 710 C CA . ILE A 1 89 ? 3.109 1.089 0.016 1.00 90.94 89 ILE A CA 1
ATOM 711 C C . ILE A 1 89 ? 3.503 2.088 1.106 1.00 90.94 89 ILE A C 1
ATOM 713 O O . ILE A 1 89 ? 2.738 2.298 2.044 1.00 90.94 89 ILE A O 1
ATOM 717 N N . LEU A 1 90 ? 4.664 2.736 0.975 1.00 92.12 90 LEU A N 1
ATOM 718 C CA . LEU A 1 90 ? 5.145 3.703 1.963 1.00 92.12 90 LEU A CA 1
ATOM 719 C C . LEU A 1 90 ? 4.187 4.891 2.114 1.00 92.12 90 LEU A C 1
ATOM 721 O O . LEU A 1 90 ? 3.821 5.239 3.235 1.00 92.12 90 LEU A O 1
ATOM 725 N N . LEU A 1 91 ? 3.723 5.474 1.007 1.00 91.62 91 LEU A N 1
ATOM 726 C CA . LEU A 1 91 ? 2.743 6.563 1.029 1.00 91.62 91 LEU A CA 1
ATOM 727 C C . LEU A 1 91 ? 1.417 6.124 1.657 1.00 91.62 91 LEU A C 1
ATOM 729 O O . LEU A 1 91 ? 0.840 6.863 2.453 1.00 91.62 91 LEU A O 1
ATOM 733 N N . SER A 1 92 ? 0.954 4.913 1.346 1.00 90.81 92 SER A N 1
ATOM 734 C CA . SER A 1 92 ? -0.271 4.350 1.926 1.00 90.81 92 SER A CA 1
ATOM 735 C C . SER A 1 92 ? -0.144 4.167 3.441 1.00 90.81 92 SER A C 1
ATOM 737 O O . SER A 1 92 ? -1.076 4.474 4.181 1.00 90.81 92 SER A O 1
ATOM 739 N N . LEU A 1 93 ? 1.027 3.739 3.929 1.00 90.75 93 LEU A N 1
ATOM 740 C CA . LEU A 1 93 ? 1.310 3.646 5.364 1.00 90.75 93 LEU A CA 1
ATOM 741 C C . LEU A 1 93 ? 1.316 5.022 6.039 1.00 90.75 93 LEU A C 1
ATOM 743 O O . LEU A 1 93 ? 0.724 5.170 7.105 1.00 90.75 93 LEU A O 1
ATOM 747 N N . VAL A 1 94 ? 1.930 6.031 5.415 1.00 91.62 94 VAL A N 1
ATOM 748 C CA . VAL A 1 94 ? 1.928 7.409 5.933 1.00 91.62 94 VAL A CA 1
ATOM 749 C C . VAL A 1 94 ? 0.500 7.943 6.036 1.00 91.62 94 VAL A C 1
ATOM 751 O O . VAL A 1 94 ? 0.107 8.427 7.095 1.00 91.62 94 VAL A O 1
ATOM 754 N N . ILE A 1 95 ? -0.311 7.789 4.985 1.00 89.50 95 ILE A N 1
ATOM 755 C CA . ILE A 1 95 ? -1.731 8.170 5.017 1.00 89.50 95 ILE A CA 1
ATOM 756 C C . ILE A 1 95 ? -2.472 7.413 6.117 1.00 89.50 95 ILE A C 1
ATOM 758 O O . ILE A 1 95 ? -3.284 8.009 6.817 1.00 89.50 95 ILE A O 1
ATOM 762 N N . ASN A 1 96 ? -2.185 6.125 6.308 1.00 90.75 96 ASN A N 1
ATOM 763 C CA . ASN A 1 96 ? -2.837 5.335 7.344 1.00 90.75 96 ASN A CA 1
ATOM 764 C C . ASN A 1 96 ? -2.541 5.853 8.763 1.00 90.75 96 ASN A C 1
ATOM 766 O O . ASN A 1 96 ? -3.430 5.818 9.611 1.00 90.75 96 ASN A O 1
ATOM 770 N N . ILE A 1 97 ? -1.336 6.379 9.019 1.00 90.00 97 ILE A N 1
ATOM 771 C CA . ILE A 1 97 ? -1.005 7.020 10.303 1.00 90.00 97 ILE A CA 1
ATOM 772 C C . ILE A 1 97 ? -1.934 8.213 10.547 1.00 90.00 97 ILE A C 1
ATOM 774 O O . ILE A 1 97 ? -2.531 8.309 11.617 1.00 90.00 97 ILE A O 1
ATOM 778 N N . PHE A 1 98 ? -2.131 9.079 9.553 1.00 89.25 98 PHE A N 1
ATOM 779 C CA . PHE A 1 98 ? -3.060 10.208 9.679 1.00 89.25 98 PHE A CA 1
ATOM 780 C C . PHE A 1 98 ? -4.519 9.752 9.775 1.00 89.25 98 PHE A C 1
ATOM 782 O O . PHE A 1 98 ? -5.267 10.233 10.624 1.00 89.25 98 PHE A O 1
ATOM 789 N N . ALA A 1 99 ? -4.918 8.774 8.961 1.00 87.62 99 ALA A N 1
ATOM 790 C CA . ALA A 1 99 ? -6.263 8.213 8.980 1.00 87.62 99 ALA A CA 1
ATOM 791 C C . ALA A 1 99 ? -6.607 7.580 10.338 1.00 87.62 99 ALA A C 1
ATOM 793 O O . ALA A 1 99 ? -7.768 7.612 10.749 1.00 87.62 99 ALA A O 1
ATOM 794 N N . SER A 1 100 ? -5.607 7.058 11.060 1.00 88.19 100 SER A N 1
ATOM 795 C CA . SER A 1 100 ? -5.791 6.444 12.378 1.00 88.19 100 SER A CA 1
ATOM 796 C C . SER A 1 100 ? -6.401 7.376 13.405 1.00 88.19 100 SER A C 1
ATOM 798 O O . SER A 1 100 ? -7.189 6.921 14.232 1.00 88.19 100 SER A O 1
ATOM 800 N N . ILE A 1 101 ? -6.154 8.680 13.297 1.00 86.94 101 ILE A N 1
ATOM 801 C CA . ILE A 1 101 ? -6.764 9.686 14.168 1.00 86.94 101 ILE A CA 1
ATOM 802 C C . ILE A 1 101 ? -8.294 9.633 14.049 1.00 86.94 101 ILE A C 1
ATOM 804 O O . ILE A 1 101 ? -8.997 9.701 15.053 1.00 86.94 101 ILE A O 1
ATOM 808 N N . PHE A 1 102 ? -8.812 9.426 12.837 1.00 84.25 102 PHE A N 1
ATOM 809 C CA . PHE A 1 102 ? -10.248 9.416 12.561 1.00 84.25 102 PHE A CA 1
ATOM 810 C C . PHE A 1 102 ? -10.917 8.083 12.895 1.00 84.25 102 PHE A C 1
ATOM 812 O O . PHE A 1 102 ? -12.050 8.070 13.377 1.00 84.25 102 PHE A O 1
ATOM 819 N N . TYR A 1 103 ? -10.245 6.951 12.652 1.00 85.75 103 TYR A N 1
ATOM 820 C CA . TYR A 1 103 ? -10.850 5.640 12.902 1.00 85.75 103 TYR A CA 1
ATOM 821 C C . TYR A 1 103 ? -10.600 5.078 14.305 1.00 85.75 103 TYR A C 1
ATOM 823 O O . TYR A 1 103 ? -11.341 4.198 14.742 1.00 85.75 103 TYR A O 1
ATOM 831 N N . THR A 1 104 ? -9.620 5.587 15.055 1.00 88.19 104 THR A N 1
ATOM 832 C CA . THR A 1 104 ? -9.393 5.181 16.455 1.00 88.19 104 THR A CA 1
ATOM 833 C C . THR A 1 104 ? -10.641 5.371 17.333 1.00 88.19 104 THR A C 1
ATOM 835 O O . THR A 1 104 ? -11.017 4.416 18.016 1.00 88.19 104 THR A O 1
ATOM 838 N N . PRO A 1 105 ? -11.369 6.504 17.280 1.00 84.38 105 PRO A N 1
ATOM 839 C CA . PRO A 1 105 ? -12.638 6.664 17.995 1.00 84.38 105 PRO A CA 1
ATOM 840 C C . PRO A 1 105 ? -13.685 5.597 17.648 1.00 84.38 105 PRO A C 1
ATOM 842 O O . PRO A 1 105 ? -14.397 5.120 18.531 1.00 84.38 105 PRO A O 1
ATOM 845 N N . LEU A 1 106 ? -13.767 5.184 16.375 1.00 85.50 106 LEU A N 1
ATOM 846 C CA . LEU A 1 106 ? -14.684 4.125 15.931 1.00 85.50 106 LEU A CA 1
ATOM 847 C C . LEU A 1 106 ? -14.327 2.781 16.569 1.00 85.50 106 LEU A C 1
ATOM 849 O O . LEU A 1 106 ? -15.212 2.060 17.035 1.00 85.50 106 LEU A O 1
ATOM 853 N N . VAL A 1 107 ? -13.033 2.455 16.602 1.00 87.50 107 VAL A N 1
ATOM 854 C CA . VAL A 1 107 ? -12.514 1.235 17.231 1.00 87.50 107 VAL A CA 1
ATOM 855 C C . VAL A 1 107 ? -12.797 1.239 18.732 1.00 87.50 107 VAL A C 1
ATOM 857 O O . VAL A 1 107 ? -13.328 0.260 19.261 1.00 87.50 107 VAL A O 1
ATOM 860 N N . VAL A 1 108 ? -12.491 2.347 19.412 1.00 87.06 108 VAL A N 1
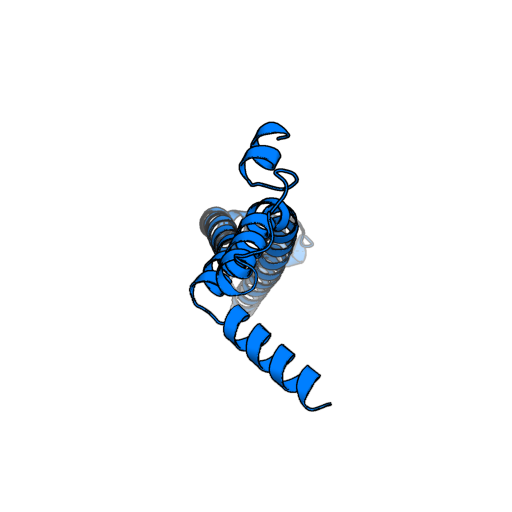ATOM 861 C CA . VAL A 1 108 ? -12.708 2.500 20.856 1.00 87.06 108 VAL A CA 1
ATOM 862 C C . VAL A 1 108 ? -14.192 2.388 21.195 1.00 87.06 108 VAL A C 1
ATOM 864 O O . VAL A 1 108 ? -14.550 1.617 22.083 1.00 87.06 108 VAL A O 1
ATOM 867 N N . SER A 1 109 ? -15.067 3.070 20.451 1.00 84.31 109 SER A N 1
ATOM 868 C CA . SER A 1 109 ? -16.519 3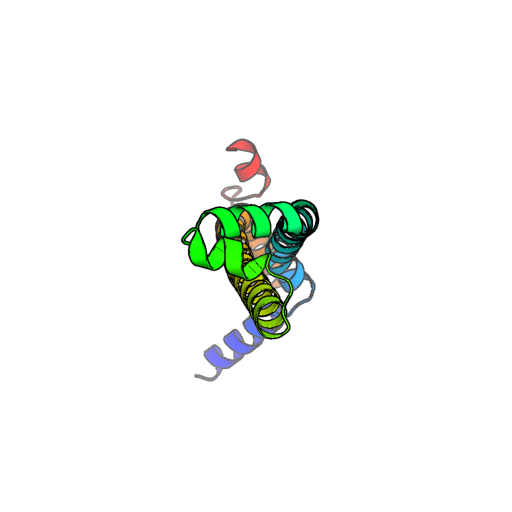.001 20.646 1.00 84.31 109 SER A CA 1
ATOM 869 C C . SER A 1 109 ? -17.061 1.579 20.460 1.00 84.31 109 SER A C 1
ATOM 871 O O . SER A 1 109 ? -17.859 1.106 21.268 1.00 84.31 109 SER A O 1
ATOM 873 N N . TYR A 1 110 ? -16.584 0.850 19.447 1.00 86.19 110 TYR A N 1
ATOM 874 C CA . TYR A 1 110 ? -16.987 -0.539 19.223 1.00 86.19 110 TYR A CA 1
ATOM 875 C C . TYR A 1 110 ? -16.573 -1.468 20.375 1.00 86.19 110 TYR A C 1
ATOM 877 O O . TYR A 1 110 ? -17.382 -2.268 20.850 1.00 86.19 110 TYR A O 1
ATOM 885 N N . LEU A 1 111 ? -15.327 -1.364 20.845 1.00 87.12 111 LEU A N 1
ATOM 886 C CA . LEU A 1 111 ? -14.835 -2.179 21.961 1.00 87.12 111 LEU A CA 1
ATOM 887 C C . LEU A 1 111 ? -15.538 -1.830 23.276 1.00 87.12 111 LEU A C 1
ATOM 889 O O . LEU A 1 111 ? -15.857 -2.726 24.061 1.00 87.12 111 LEU A O 1
ATOM 893 N N . HIS A 1 112 ? -15.815 -0.545 23.494 1.00 86.31 112 HIS A N 1
ATOM 894 C CA . HIS A 1 112 ? -16.572 -0.055 24.639 1.00 86.31 112 HIS A CA 1
ATOM 895 C C . HIS A 1 112 ? -17.982 -0.649 24.678 1.00 86.31 112 HIS A C 1
ATOM 897 O O . HIS A 1 112 ? -18.333 -1.293 25.664 1.00 86.31 112 HIS A O 1
ATOM 903 N N . GLN A 1 113 ? -18.738 -0.558 23.581 1.00 85.25 113 GLN A N 1
ATOM 904 C CA . GLN A 1 113 ? -20.074 -1.157 23.481 1.00 85.25 113 GLN A CA 1
ATOM 905 C C . GLN A 1 113 ? -20.052 -2.672 23.726 1.00 85.25 113 GLN A C 1
ATOM 907 O O . GLN A 1 113 ? -20.979 -3.225 24.314 1.00 85.25 113 GLN A O 1
ATOM 912 N N . LYS A 1 114 ? -18.987 -3.352 23.285 1.00 86.81 114 LYS A N 1
ATOM 913 C CA . LYS A 1 114 ? -18.869 -4.810 23.381 1.00 86.81 114 LYS A CA 1
ATOM 914 C C . LYS A 1 114 ? -18.493 -5.311 24.778 1.00 86.81 114 LYS A C 1
ATOM 916 O O . LYS A 1 114 ? -18.947 -6.385 25.170 1.00 86.81 114 LYS A O 1
ATOM 921 N N . TYR A 1 115 ? -17.645 -4.589 25.510 1.00 87.19 115 TYR A N 1
ATOM 922 C CA . TYR A 1 115 ? -17.053 -5.089 26.761 1.00 87.19 115 TYR A CA 1
ATOM 923 C C . TYR A 1 115 ? -17.285 -4.215 27.987 1.00 87.19 115 TYR A C 1
ATOM 925 O O . TYR A 1 115 ? -17.254 -4.730 29.103 1.00 87.19 115 TYR A O 1
ATOM 933 N N . TYR A 1 116 ? -17.542 -2.925 27.797 1.00 86.69 116 TYR A N 1
ATOM 934 C CA . TYR A 1 116 ? -17.646 -1.944 28.873 1.00 86.69 116 TYR A CA 1
ATOM 935 C C . TYR A 1 116 ? -18.881 -1.038 28.743 1.00 86.69 116 TYR A C 1
ATOM 937 O O . TYR A 1 116 ? -18.771 0.152 29.024 1.00 86.69 116 TYR A O 1
ATOM 945 N N . PRO A 1 117 ? -20.079 -1.554 28.392 1.00 83.94 117 PRO A N 1
ATOM 946 C CA . PRO A 1 117 ? -21.250 -0.703 28.148 1.00 83.94 117 PRO A CA 1
ATOM 947 C C . PRO A 1 117 ? -21.705 0.086 29.388 1.00 83.94 117 PRO A C 1
ATOM 949 O O . PRO A 1 117 ? -22.452 1.048 29.270 1.00 83.94 117 PRO A O 1
ATOM 952 N N . HIS A 1 118 ? -21.264 -0.329 30.577 1.00 84.69 118 HIS A N 1
ATOM 953 C CA . HIS A 1 118 ? -21.563 0.299 31.862 1.00 84.69 118 HIS A CA 1
ATOM 954 C C . HIS A 1 118 ? -20.641 1.482 32.201 1.00 84.69 118 HIS A C 1
ATOM 956 O O . HIS A 1 118 ? -20.918 2.212 33.147 1.00 84.69 118 HIS A O 1
ATOM 962 N N . VAL A 1 119 ? -19.532 1.659 31.477 1.00 83.19 119 VAL A N 1
ATOM 963 C CA . VAL A 1 119 ? -18.612 2.785 31.676 1.00 83.19 119 VAL A CA 1
ATOM 964 C C . VAL A 1 119 ? -19.140 3.971 30.873 1.00 83.19 119 VAL A C 1
ATOM 966 O O . VAL A 1 119 ? -19.418 3.827 29.688 1.00 83.19 119 VAL A O 1
ATOM 969 N N . VAL A 1 120 ? -19.285 5.146 31.478 1.00 76.75 120 VAL A N 1
ATOM 970 C CA . VAL A 1 120 ? -19.689 6.353 30.739 1.00 76.75 120 VAL A CA 1
ATOM 971 C C . VAL A 1 120 ? -18.468 6.893 29.992 1.00 76.75 120 VAL A C 1
ATOM 973 O O . VAL A 1 120 ? -17.428 7.118 30.606 1.00 76.75 120 VAL A O 1
ATOM 976 N N . LEU A 1 121 ? -18.572 7.061 28.672 1.00 69.81 121 LEU A N 1
ATOM 977 C CA . LEU A 1 121 ? -17.540 7.736 27.882 1.00 69.81 121 LEU A CA 1
ATOM 978 C C . LEU A 1 121 ? -17.727 9.250 28.018 1.00 69.81 121 LEU A C 1
ATOM 980 O O . LEU A 1 121 ? -18.829 9.748 27.795 1.00 69.81 121 LEU A O 1
ATOM 984 N N . GLU A 1 122 ? -16.664 9.976 28.356 1.00 69.38 122 GLU A N 1
ATOM 985 C CA . GLU A 1 122 ? -16.650 11.435 28.220 1.00 69.38 122 GLU A CA 1
ATOM 986 C C . GLU A 1 122 ? -16.619 11.824 26.728 1.00 69.38 122 GLU A C 1
ATOM 988 O O . GLU A 1 122 ? -16.102 11.080 25.894 1.00 69.38 122 GLU A O 1
ATOM 993 N N . GLU A 1 123 ? -17.170 12.989 26.367 1.00 64.19 123 GLU A N 1
ATOM 994 C CA . GLU A 1 123 ? -17.260 13.471 24.969 1.00 64.19 123 GLU A CA 1
ATOM 995 C C . GLU A 1 123 ? -15.897 13.686 24.284 1.00 64.19 123 GLU A C 1
ATOM 997 O O . GLU A 1 123 ? -15.811 13.813 23.054 1.00 64.19 123 GLU A O 1
ATOM 1002 N N . PHE A 1 124 ? -14.828 13.720 25.080 1.00 55.94 124 PHE A N 1
ATOM 1003 C CA . PHE A 1 124 ? -13.466 13.975 24.645 1.00 55.94 124 PHE A CA 1
ATOM 1004 C C . PHE A 1 124 ? -12.952 12.825 23.762 1.00 55.94 124 PHE A C 1
ATOM 1006 O O . PHE A 1 124 ? -12.818 11.686 24.204 1.00 55.94 124 PHE A O 1
ATOM 1013 N N . GLY A 1 125 ? -12.662 13.119 22.489 1.00 57.84 125 GLY A N 1
ATOM 1014 C CA . GLY A 1 125 ? -12.183 12.127 21.514 1.00 57.84 125 GLY A CA 1
ATOM 1015 C C . GLY A 1 125 ? -13.272 11.434 20.686 1.00 57.84 125 GLY A C 1
ATOM 1016 O O . GLY A 1 125 ? -12.975 10.476 19.971 1.00 57.84 125 GLY A O 1
ATOM 1017 N N . SER A 1 126 ? -14.522 11.907 20.735 1.00 67.81 126 SER A N 1
ATOM 1018 C CA . SER A 1 126 ? -15.557 11.486 19.783 1.00 67.81 126 SER A CA 1
ATOM 1019 C C . SER A 1 126 ? -15.245 11.956 18.350 1.00 67.81 126 SER A C 1
ATOM 1021 O O . SER A 1 126 ? -14.513 12.921 18.129 1.00 67.81 126 SER A O 1
ATOM 1023 N N . ILE A 1 127 ? -15.830 11.297 17.344 1.00 68.12 127 ILE A N 1
ATOM 1024 C CA . ILE A 1 127 ? -15.673 11.694 15.928 1.00 68.12 127 ILE A CA 1
ATOM 1025 C C . ILE A 1 127 ? -16.163 13.129 15.706 1.00 68.12 127 ILE A C 1
ATOM 1027 O O . ILE A 1 127 ? -15.538 13.884 14.969 1.00 68.12 127 ILE A O 1
ATOM 1031 N N . PHE A 1 128 ? -17.253 13.515 16.377 1.00 69.12 128 PHE A N 1
ATOM 1032 C CA . PHE A 1 128 ? -17.798 14.870 16.317 1.00 69.12 128 PHE A CA 1
ATOM 1033 C C . PHE A 1 128 ? -16.832 15.907 16.890 1.00 69.12 128 PHE A C 1
ATOM 1035 O O . PHE A 1 128 ? -16.695 16.981 16.317 1.00 69.12 128 PHE A O 1
ATOM 1042 N N . PHE A 1 129 ? -16.119 15.575 17.968 1.00 69.12 129 PHE A N 1
ATOM 1043 C CA . PHE A 1 129 ? -15.078 16.438 18.519 1.00 69.12 129 PHE A CA 1
ATOM 1044 C C . PHE A 1 129 ? -13.907 16.620 17.539 1.00 69.12 129 PHE A C 1
ATOM 1046 O O . PHE A 1 129 ? -13.462 17.743 17.324 1.00 69.12 129 PHE A O 1
ATOM 1053 N N . LEU A 1 130 ? -13.451 15.547 16.882 1.00 63.38 130 LEU A N 1
ATOM 1054 C CA . LEU A 1 130 ? -12.376 15.620 15.880 1.00 63.38 130 LEU A CA 1
ATOM 1055 C C . LEU A 1 130 ? -12.765 16.431 14.636 1.00 63.38 130 LEU A C 1
ATOM 1057 O O . LEU A 1 130 ? -11.950 17.206 14.145 1.00 63.38 130 LEU A O 1
ATOM 1061 N N . LEU A 1 131 ? -14.004 16.288 14.155 1.00 69.00 131 LEU A N 1
ATOM 1062 C CA . LEU A 1 131 ? -14.538 17.063 13.026 1.00 69.00 131 LEU A CA 1
AT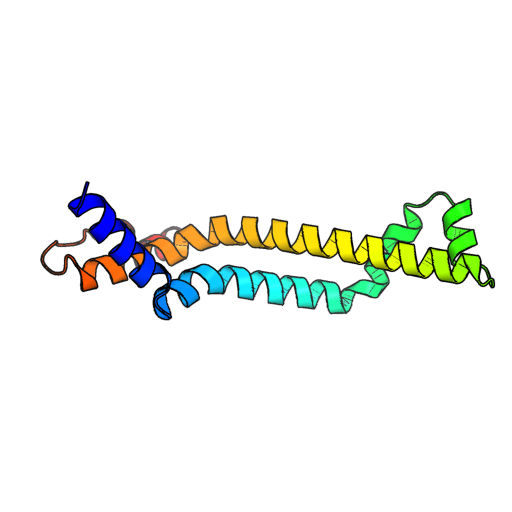OM 1063 C C . LEU A 1 131 ? -14.730 18.552 13.338 1.00 69.00 131 LEU A C 1
ATOM 1065 O O . LEU A 1 131 ? -14.876 19.340 12.417 1.00 69.00 131 LEU A O 1
ATOM 1069 N N . ASN A 1 132 ? -14.785 18.934 14.614 1.00 70.69 132 ASN A N 1
ATOM 1070 C CA . ASN A 1 132 ? -14.940 20.332 15.018 1.00 70.69 132 ASN A CA 1
ATOM 1071 C C . ASN A 1 132 ? -13.583 21.052 15.159 1.00 70.69 132 ASN A C 1
ATOM 1073 O O . ASN A 1 132 ? -13.539 22.271 15.286 1.00 70.69 132 ASN A O 1
ATOM 1077 N N . ILE A 1 133 ? -12.477 20.295 15.181 1.00 65.56 133 ILE A N 1
ATOM 1078 C CA . ILE A 1 133 ? -11.106 20.811 15.328 1.00 65.56 133 ILE A CA 1
ATOM 1079 C C . ILE A 1 133 ? -10.389 20.945 13.972 1.00 65.56 133 ILE A C 1
ATOM 1081 O O . ILE A 1 133 ? -9.516 21.804 13.844 1.00 65.56 133 ILE A O 1
ATOM 1085 N N . PHE A 1 134 ? -10.733 20.105 12.990 1.00 54.94 134 PHE A N 1
ATOM 1086 C CA . PHE A 1 134 ? -10.188 20.112 11.624 1.00 54.94 134 PHE A CA 1
ATOM 1087 C C . PHE A 1 134 ? -11.128 20.808 10.642 1.00 54.94 134 PHE A C 1
ATOM 1089 O O . PHE A 1 134 ? -10.605 21.510 9.747 1.00 54.94 134 PHE A O 1
#

Foldseek 3Di:
DVVVVVVVVVVVVVCPPPVNCCLLCVLLVVLLVVLVVVCVVCVVVQLVVVLVVDDPVLSVLCVDPDPVSVVSVVVSSVVSVVVSNVVSNVVSVVSSVVSCLQSVLVVVVVVCVVPPVVDDDDPPSHNVVVVVVD

InterPro domains:
  IPR059112 Sulfate transporter CysZ/Etoposide-induced protein 2.4 [PF07264] (8-115)

Secondary structure (DSSP, 8-state):
-HHHHHHHHHHHHHHTSHHHHHHHHHHHHHHHHHHHHHHHHHHHHHHHHHHHTS-HHHHHHHHSSSHHHHHHHHHHHHHHHHHHHHHHHHHHHHHHHHHHHHHHHHHHHHHHHHH-TTSPPPSTT-HHHHHHH-

Sequence (134 aa):
MVLSLSILKKSFNDFLSARMLLINLGPILLSLAFFGAVFYYNGGSIVGYYQTLLPQSLSDYSHSQGFFAGVFAWVFKALVYFLIFWIVILLSLVINIFASIFYTPLVVSYLHQKYYPHVVLEEFGSIFFLLNIF

Radius of gyration: 23.63 Å; chains: 1; bounding box: 46×39×65 Å

pLDDT: mean 85.19, std 8.32, range [54.94, 93.44]